Protein AF-A0A2R8CEY2-F1 (afdb_monomer_lite)

Secondary structure (DSSP, 8-state):
----TT-EESSPPEEETTEEEEEEE-TTS-EEEEEE--

Foldseek 3Di:
DPPPPQKAFPDDWDQDPQATWTWIAHPVGDIDIDGDGD

InterPro domains:
  IPR029068 Glyoxalase/Bleomycin resistance protein/Dihydroxybiphenyl dioxygenase [G3DSA:3.10.180.10] (1-38)
  IPR029068 Glyoxalase/Bleomycin resistance protein/Dihydroxybiphenyl dioxygenase [SSF54593] (2-37)

Sequence (38 aa):
MMLAQGIEFEEAPRHEPYGTVAVWRDPFGNRWDLLEFS

Organism: NCBI:txid1200281

Structure (mmCIF, N/CA/C/O backbone):
data_AF-A0A2R8CEY2-F1
#
_entry.id   AF-A0A2R8CEY2-F1
#
loop_
_atom_site.group_PDB
_atom_site.id
_atom_site.type_symbol
_atom_site.label_atom_id
_atom_site.label_alt_id
_atom_site.label_comp_id
_atom_site.label_asym_id
_atom_site.label_entity_id
_atom_site.label_seq_id
_atom_site.pdbx_PDB_ins_code
_atom_site.Cartn_x
_atom_site.Cartn_y
_atom_site.Cartn_z
_atom_site.occupancy
_atom_site.B_iso_or_equiv
_atom_site.auth_seq_id
_atom_site.auth_comp_id
_atom_site.auth_asym_id
_atom_site.auth_atom_id
_atom_site.pdbx_PDB_model_num
ATOM 1 N N . MET A 1 1 ? -15.251 -7.024 -3.990 1.00 48.88 1 MET A N 1
ATOM 2 C CA . MET A 1 1 ? -14.917 -6.037 -2.942 1.00 48.88 1 MET A CA 1
ATOM 3 C C . MET A 1 1 ? -14.100 -6.757 -1.885 1.00 48.88 1 MET A C 1
ATOM 5 O O . MET A 1 1 ? -14.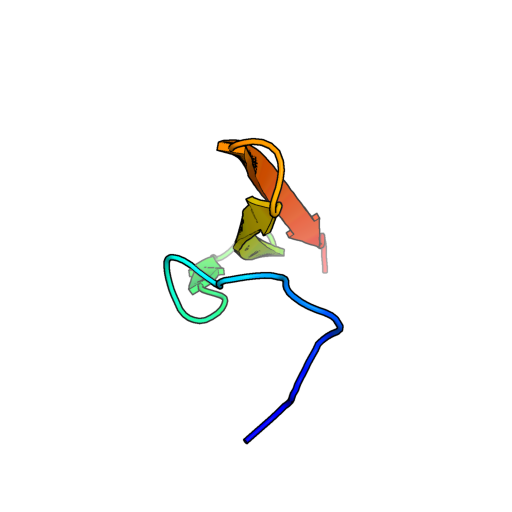664 -7.548 -1.142 1.00 48.88 1 MET A O 1
ATOM 9 N N . MET A 1 2 ? -12.776 -6.605 -1.890 1.00 47.28 2 MET A N 1
ATOM 10 C CA . MET A 1 2 ? -11.923 -7.229 -0.874 1.00 47.28 2 MET A CA 1
ATOM 11 C C . MET A 1 2 ? -11.935 -6.351 0.378 1.00 47.28 2 MET A C 1
ATOM 13 O O . MET A 1 2 ? -11.273 -5.322 0.434 1.00 47.28 2 MET A O 1
ATOM 17 N N . LEU A 1 3 ? -12.746 -6.753 1.358 1.00 55.88 3 LEU A N 1
ATOM 18 C CA . LEU A 1 3 ? -12.805 -6.165 2.696 1.00 55.88 3 LEU A CA 1
ATOM 19 C C . LEU A 1 3 ? -11.570 -6.612 3.493 1.00 55.88 3 LEU A C 1
ATOM 21 O O . LEU A 1 3 ? -11.633 -7.535 4.303 1.00 55.88 3 LEU A O 1
ATOM 25 N N . ALA A 1 4 ? -10.425 -5.986 3.235 1.00 54.56 4 ALA A N 1
ATOM 26 C CA . ALA A 1 4 ? -9.205 -6.214 3.998 1.00 54.56 4 ALA A CA 1
ATOM 27 C C . ALA A 1 4 ? -9.252 -5.394 5.295 1.00 54.56 4 ALA A C 1
ATOM 29 O O . ALA A 1 4 ? -8.721 -4.299 5.344 1.00 54.56 4 ALA A O 1
ATOM 30 N N . GLN A 1 5 ? -9.951 -5.890 6.321 1.00 64.75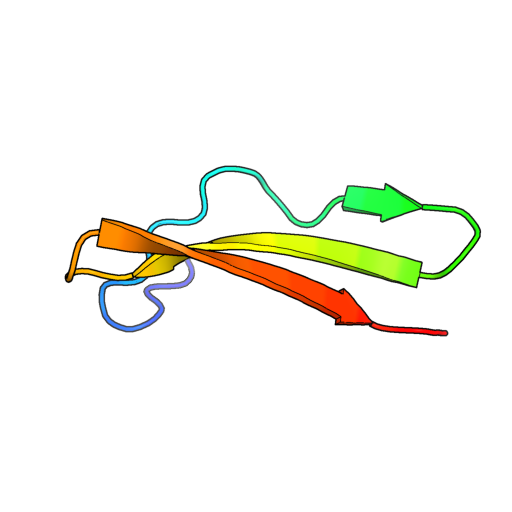 5 GLN A N 1
ATOM 31 C CA . GLN A 1 5 ? -9.749 -5.536 7.742 1.00 64.75 5 GLN A CA 1
ATOM 32 C C . GLN A 1 5 ? -9.383 -4.054 8.037 1.00 64.75 5 GLN A C 1
ATOM 34 O O . GLN A 1 5 ? -8.397 -3.777 8.712 1.00 64.75 5 GLN A O 1
ATOM 39 N N . GLY A 1 6 ? -10.159 -3.092 7.522 1.00 66.31 6 GLY A N 1
ATOM 40 C CA . GLY A 1 6 ? -9.966 -1.660 7.806 1.00 66.31 6 GLY A CA 1
ATOM 41 C C . GLY A 1 6 ? -8.789 -0.983 7.094 1.00 66.31 6 GLY A C 1
ATOM 42 O O . GLY A 1 6 ? -8.484 0.164 7.394 1.00 66.31 6 GLY A O 1
ATOM 43 N N . ILE A 1 7 ? -8.131 -1.658 6.158 1.00 69.25 7 ILE A N 1
ATOM 44 C CA . ILE A 1 7 ? -7.067 -1.075 5.349 1.00 69.25 7 ILE A CA 1
ATOM 45 C C . ILE A 1 7 ? -7.693 -0.370 4.146 1.00 69.25 7 ILE A C 1
ATOM 47 O O . ILE A 1 7 ? -8.347 -1.004 3.313 1.00 69.25 7 IL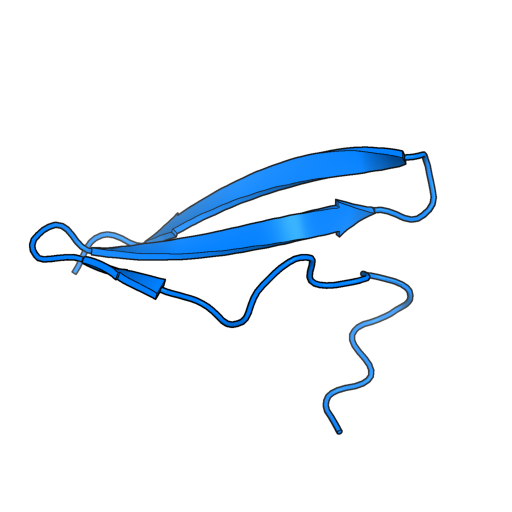E A O 1
ATOM 51 N N . GLU A 1 8 ? -7.485 0.941 4.054 1.00 75.62 8 GLU A N 1
ATOM 52 C CA . GLU A 1 8 ? -7.922 1.739 2.913 1.00 75.62 8 GLU A CA 1
ATOM 53 C C . GLU A 1 8 ? -6.769 1.816 1.908 1.00 75.62 8 GLU A C 1
ATOM 55 O O . GLU A 1 8 ? -5.725 2.422 2.164 1.00 75.62 8 GLU A O 1
ATOM 60 N N . PHE A 1 9 ? -6.930 1.142 0.769 1.00 76.94 9 PHE A N 1
ATOM 61 C CA . PHE A 1 9 ? -5.967 1.237 -0.324 1.00 76.94 9 PHE A CA 1
ATOM 62 C C . PHE A 1 9 ? -6.089 2.614 -0.975 1.00 76.94 9 PHE A C 1
ATOM 64 O O . PHE A 1 9 ? -7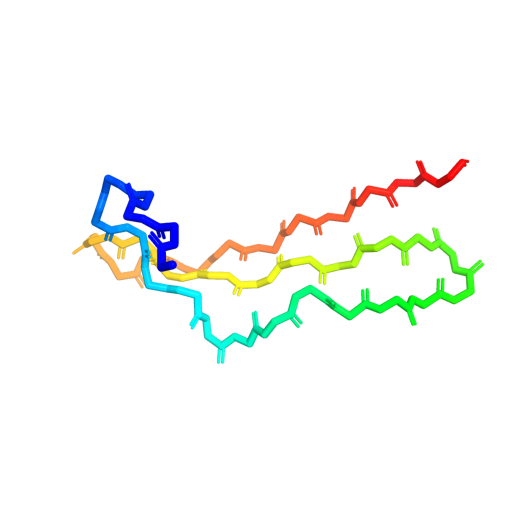.168 2.996 -1.424 1.00 76.94 9 PHE A O 1
ATOM 71 N N . GLU A 1 10 ? -4.979 3.352 -1.018 1.00 79.06 10 GLU A N 1
ATOM 72 C CA . GLU A 1 10 ? -4.923 4.693 -1.616 1.00 79.06 10 GLU A CA 1
ATOM 73 C C . GLU A 1 10 ? -4.993 4.585 -3.150 1.00 79.06 10 GLU A C 1
ATOM 75 O O . GLU A 1 10 ? -5.553 5.443 -3.828 1.00 79.06 10 GLU A O 1
ATOM 80 N N . GLU A 1 11 ? -4.468 3.483 -3.691 1.00 81.62 11 GLU A N 1
ATOM 81 C CA . GLU A 1 11 ? -4.434 3.158 -5.112 1.00 81.62 11 GLU A CA 1
ATOM 82 C C . GLU A 1 11 ? -4.451 1.625 -5.302 1.00 81.62 11 GLU A C 1
ATOM 84 O O . GLU A 1 11 ? -4.009 0.865 -4.435 1.00 81.62 11 GLU A O 1
ATOM 89 N N . ALA A 1 12 ? -4.973 1.153 -6.441 1.00 82.88 12 ALA A N 1
ATOM 90 C CA . ALA A 1 12 ? -4.848 -0.251 -6.831 1.00 82.88 12 ALA A CA 1
ATOM 91 C C . ALA A 1 1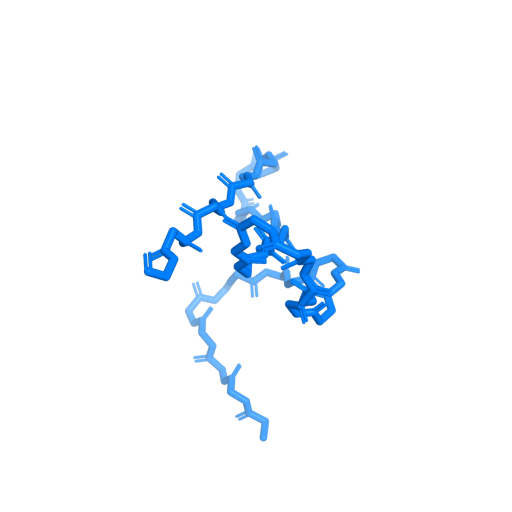2 ? -3.369 -0.601 -7.098 1.00 82.88 12 ALA A C 1
ATOM 93 O O . ALA A 1 12 ? -2.680 0.220 -7.696 1.00 82.88 12 ALA A O 1
ATOM 94 N N . PRO A 1 13 ? -2.875 -1.799 -6.724 1.00 88.44 13 PRO A N 1
ATOM 95 C CA . PRO A 1 13 ? -1.466 -2.155 -6.891 1.00 88.44 13 PRO A CA 1
ATOM 96 C C . PRO A 1 13 ? -0.955 -1.840 -8.300 1.00 88.44 13 PRO A C 1
ATOM 98 O O . PRO A 1 13 ? -1.517 -2.309 -9.294 1.00 88.44 13 PRO A O 1
ATOM 101 N N . ARG A 1 14 ? 0.096 -1.024 -8.385 1.00 88.88 14 ARG A N 1
ATOM 102 C CA . ARG A 1 14 ? 0.720 -0.642 -9.651 1.00 88.88 14 ARG A CA 1
ATOM 103 C C . ARG A 1 14 ? 1.745 -1.697 -10.043 1.00 88.88 14 ARG A C 1
ATOM 105 O O . ARG A 1 14 ? 2.503 -2.185 -9.208 1.00 88.88 14 ARG A O 1
ATOM 112 N N . HIS A 1 15 ? 1.766 -2.039 -11.323 1.00 88.94 15 HIS A N 1
ATOM 113 C CA . HIS A 1 15 ? 2.743 -2.970 -11.865 1.00 88.94 15 HIS A CA 1
ATOM 114 C C . HIS A 1 15 ? 3.868 -2.172 -12.517 1.00 88.94 15 HIS A C 1
ATOM 116 O O . HIS A 1 15 ? 3.642 -1.458 -13.495 1.00 88.94 15 HIS A O 1
ATOM 122 N N . GLU A 1 16 ? 5.066 -2.269 -11.958 1.00 88.8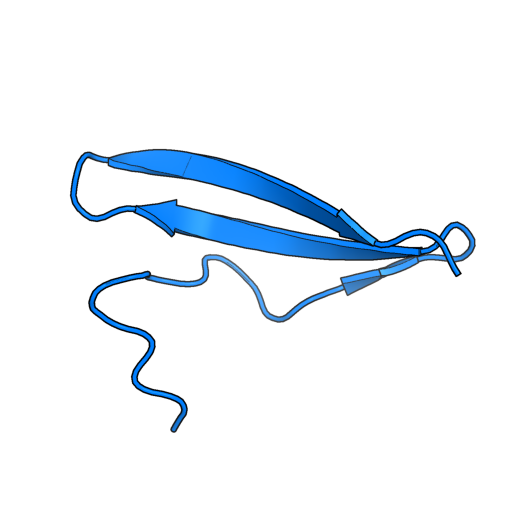8 16 GLU A N 1
ATOM 123 C CA . GLU A 1 16 ? 6.263 -1.613 -12.465 1.00 88.88 16 GLU A CA 1
ATOM 124 C C . GLU A 1 16 ? 7.265 -2.663 -12.974 1.00 88.88 16 GLU A C 1
ATOM 126 O O . GLU A 1 16 ? 7.190 -3.833 -12.599 1.00 88.88 16 GLU A O 1
ATOM 131 N N . PRO A 1 17 ? 8.229 -2.290 -13.837 1.00 87.94 17 PRO A N 1
ATOM 132 C CA . PRO A 1 17 ? 9.170 -3.247 -14.433 1.00 87.94 17 PRO A CA 1
ATOM 133 C C . PRO A 1 17 ? 10.013 -4.024 -13.412 1.00 87.94 17 PRO A C 1
ATOM 135 O O . PRO A 1 17 ? 10.610 -5.040 -13.750 1.00 87.94 17 PRO A O 1
ATOM 138 N N . TYR A 1 18 ? 10.100 -3.513 -12.185 1.00 86.56 18 TYR A N 1
ATOM 139 C CA . TYR A 1 18 ? 10.886 -4.061 -11.086 1.00 86.56 18 TYR A CA 1
ATOM 140 C C . TYR A 1 18 ? 10.038 -4.781 -10.025 1.00 86.56 18 TYR A C 1
ATOM 142 O O . TYR A 1 18 ? 10.599 -5.278 -9.050 1.00 86.56 18 TYR A O 1
ATOM 150 N N . GLY A 1 19 ? 8.713 -4.839 -10.187 1.00 90.88 19 GLY A N 1
ATOM 151 C CA . GLY A 1 19 ? 7.824 -5.464 -9.215 1.00 90.88 19 GLY A CA 1
ATOM 152 C C . GLY A 1 19 ? 6.445 -4.820 -9.137 1.00 90.88 19 GLY A C 1
ATOM 153 O O . GLY A 1 19 ? 6.125 -3.872 -9.854 1.00 90.88 19 GLY A O 1
ATOM 154 N N . THR A 1 20 ? 5.620 -5.328 -8.229 1.00 92.50 20 THR A N 1
ATOM 155 C CA . THR A 1 20 ? 4.305 -4.749 -7.936 1.00 92.50 20 THR A CA 1
ATOM 156 C C . THR A 1 20 ? 4.402 -3.873 -6.696 1.00 92.50 20 THR A C 1
ATOM 158 O O . THR A 1 20 ? 4.873 -4.324 -5.655 1.00 92.50 20 THR A O 1
ATOM 161 N N . VAL A 1 21 ? 3.934 -2.629 -6.794 1.00 91.50 21 VAL A N 1
ATOM 162 C CA . VAL A 1 21 ? 3.881 -1.694 -5.667 1.00 91.50 21 VAL A CA 1
ATOM 163 C C . VAL A 1 21 ? 2.433 -1.523 -5.222 1.00 91.50 21 VAL A C 1
ATOM 165 O O . VAL A 1 21 ? 1.576 -1.113 -6.001 1.00 91.50 21 VAL A O 1
ATOM 168 N N . ALA A 1 22 ? 2.145 -1.812 -3.959 1.00 90.62 22 ALA A N 1
ATOM 169 C CA . ALA A 1 22 ? 0.851 -1.547 -3.341 1.00 90.62 22 ALA A CA 1
ATOM 170 C C . ALA A 1 22 ? 1.007 -0.470 -2.268 1.00 90.62 22 ALA A C 1
ATOM 172 O O . ALA A 1 22 ? 1.898 -0.556 -1.428 1.00 90.62 22 ALA A O 1
ATOM 173 N N . VAL A 1 23 ? 0.133 0.538 -2.294 1.00 90.00 23 VAL A N 1
ATOM 174 C CA . VAL A 1 23 ? 0.152 1.645 -1.332 1.00 90.00 23 VAL A CA 1
ATOM 175 C C . VAL A 1 23 ? -1.189 1.717 -0.619 1.00 90.00 23 VAL A C 1
ATOM 177 O O . VAL A 1 23 ? -2.245 1.803 -1.250 1.00 90.00 23 VAL A O 1
ATOM 180 N N . TRP A 1 24 ? -1.153 1.698 0.708 1.00 89.12 24 TRP A N 1
ATOM 181 C CA . TRP A 1 24 ? -2.353 1.804 1.532 1.00 89.12 24 TRP A CA 1
ATOM 182 C C . TRP A 1 24 ? -2.109 2.607 2.800 1.00 89.12 24 TRP A C 1
ATOM 184 O O . TRP A 1 24 ? -0.972 2.854 3.210 1.00 89.12 24 TRP A O 1
ATOM 194 N N . ARG A 1 25 ? -3.208 3.007 3.436 1.00 88.00 25 ARG A N 1
ATOM 195 C CA . ARG A 1 25 ? -3.204 3.642 4.747 1.00 88.00 25 ARG A CA 1
ATOM 196 C C . ARG A 1 25 ? -3.871 2.725 5.763 1.00 88.00 25 ARG A C 1
ATOM 198 O O . ARG A 1 25 ? -4.939 2.167 5.514 1.00 88.00 25 ARG A O 1
ATOM 205 N N . ASP A 1 26 ? -3.213 2.544 6.901 1.00 84.75 26 ASP A N 1
ATOM 206 C CA . ASP A 1 26 ? -3.797 1.816 8.021 1.00 84.75 26 ASP A CA 1
ATOM 207 C C . ASP A 1 26 ? -4.779 2.705 8.821 1.00 84.75 26 ASP A C 1
ATOM 209 O O . ASP A 1 26 ? -4.724 3.935 8.719 1.00 84.75 26 ASP A O 1
ATOM 213 N N . PRO A 1 27 ? -5.668 2.117 9.645 1.00 81.31 27 PRO A N 1
ATOM 214 C CA . PRO A 1 27 ? -6.626 2.869 10.465 1.00 81.31 27 PRO A CA 1
ATOM 215 C C . PRO A 1 27 ? -6.025 3.903 11.431 1.00 81.31 27 PRO A C 1
ATOM 217 O O . PRO A 1 27 ? -6.734 4.802 11.877 1.00 81.31 27 PRO A O 1
ATOM 220 N N . PHE A 1 28 ? -4.746 3.782 11.788 1.00 83.06 28 PHE A N 1
ATOM 221 C CA . PHE A 1 28 ? -4.015 4.722 12.644 1.00 83.06 28 PHE A CA 1
ATOM 222 C C . PHE A 1 28 ? -3.393 5.879 11.848 1.00 83.06 28 PHE A C 1
ATOM 224 O O . PHE A 1 28 ? -2.789 6.777 12.434 1.00 83.06 28 PHE A O 1
ATOM 231 N N . GLY A 1 29 ? -3.569 5.891 10.525 1.00 84.06 29 GLY A N 1
ATOM 232 C CA . GLY A 1 29 ? -3.131 6.960 9.638 1.00 84.06 29 GLY A CA 1
ATOM 233 C C . GLY A 1 29 ? -1.725 6.781 9.072 1.00 84.06 29 GLY A C 1
ATOM 234 O O . GLY A 1 29 ? -1.282 7.666 8.334 1.00 84.06 29 GLY A O 1
ATOM 235 N N . ASN A 1 30 ? -1.026 5.672 9.353 1.00 87.31 30 ASN A N 1
ATOM 236 C CA . ASN A 1 30 ? 0.281 5.451 8.732 1.00 87.31 30 ASN A CA 1
ATOM 237 C C . ASN A 1 30 ? 0.118 4.948 7.301 1.00 87.31 30 ASN A C 1
ATOM 239 O O . ASN A 1 30 ? -0.786 4.177 6.968 1.00 87.31 30 ASN A O 1
ATOM 243 N N . ARG A 1 31 ? 1.012 5.433 6.443 1.00 88.44 31 ARG A N 1
ATOM 244 C CA . ARG A 1 31 ? 1.087 5.053 5.039 1.00 88.44 31 ARG A CA 1
ATOM 245 C C . ARG A 1 31 ? 2.107 3.938 4.892 1.00 88.44 31 ARG A C 1
ATOM 247 O O . ARG A 1 31 ? 3.230 4.080 5.368 1.00 88.44 31 ARG A O 1
ATOM 254 N N . TRP A 1 32 ? 1.707 2.882 4.205 1.00 88.69 32 TRP A N 1
ATOM 255 C CA . TRP A 1 32 ? 2.543 1.732 3.910 1.00 88.69 32 TRP A CA 1
ATOM 256 C C . TRP A 1 32 ? 2.700 1.593 2.405 1.00 88.69 32 TRP A C 1
ATOM 258 O O . TRP A 1 32 ? 1.718 1.662 1.662 1.00 88.69 32 TRP A O 1
ATOM 268 N N . ASP A 1 33 ? 3.938 1.388 1.979 1.00 89.31 33 ASP A N 1
ATOM 269 C CA . ASP A 1 33 ? 4.299 0.924 0.651 1.00 89.31 33 ASP A CA 1
ATOM 270 C C . ASP A 1 33 ? 4.822 -0.511 0.746 1.00 89.31 33 ASP A C 1
ATOM 272 O O . ASP A 1 33 ? 5.674 -0.841 1.569 1.00 89.31 33 ASP A O 1
ATOM 276 N N . LEU A 1 34 ? 4.269 -1.386 -0.085 1.00 89.62 34 LEU A N 1
ATOM 277 C CA . LEU A 1 34 ? 4.750 -2.745 -0.264 1.00 89.62 34 LEU A CA 1
ATOM 278 C C . LEU A 1 34 ? 5.267 -2.876 -1.679 1.00 89.62 34 LEU A C 1
ATOM 280 O O . LEU A 1 34 ? 4.508 -2.687 -2.626 1.00 89.62 34 LEU A O 1
ATOM 284 N N . LEU A 1 35 ? 6.535 -3.241 -1.800 1.00 90.44 35 LEU A N 1
ATOM 285 C CA . LEU A 1 35 ? 7.143 -3.629 -3.058 1.00 90.44 35 LEU A CA 1
ATOM 286 C C . LEU A 1 35 ? 7.331 -5.146 -3.065 1.00 90.44 35 LEU A C 1
ATOM 288 O O . LEU A 1 35 ? 8.096 -5.690 -2.269 1.00 90.44 35 LEU A O 1
ATOM 292 N N . GLU A 1 36 ? 6.638 -5.819 -3.973 1.00 89.75 36 GLU A N 1
ATOM 293 C CA . GLU A 1 36 ? 6.846 -7.231 -4.272 1.00 89.75 36 GLU A CA 1
ATOM 294 C C . GLU A 1 36 ? 7.766 -7.350 -5.489 1.00 89.75 36 GLU A C 1
ATOM 296 O O . GLU A 1 36 ? 7.393 -6.955 -6.596 1.00 89.75 36 GLU A O 1
ATOM 301 N N . PHE A 1 37 ? 8.975 -7.876 -5.280 1.00 83.38 37 PHE A N 1
ATOM 302 C CA . PHE A 1 37 ? 9.898 -8.213 -6.364 1.00 83.38 37 PHE A CA 1
ATOM 303 C C . PHE A 1 37 ? 9.422 -9.482 -7.079 1.00 83.38 37 PHE A C 1
ATOM 305 O O . PHE A 1 37 ? 9.031 -10.446 -6.418 1.00 83.38 37 PHE A O 1
ATOM 312 N N . SER A 1 38 ? 9.475 -9.475 -8.415 1.00 66.25 38 SER A N 1
ATOM 313 C CA . SER A 1 38 ? 9.236 -10.676 -9.229 1.00 66.25 38 SER A CA 1
ATOM 314 C C . SER A 1 38 ? 10.420 -11.638 -9.213 1.00 66.25 38 SER A C 1
ATOM 316 O O . SER A 1 38 ? 11.571 -11.186 -9.020 1.00 66.25 38 SER A O 1
#

Radius of gyration: 10.73 Å; chains: 1; bounding box: 26×18×27 Å

pLDDT: mean 80.83, std 12.39, range [47.28, 92.5]